Protein AF-A0A917QMD9-F1 (afdb_monomer_lite)

Foldseek 3Di:
DAWPDFDVPDTDDDDDDQPDLNHQKHFPDWAQQVPADPQWQWDFDQDPNDTIITTIHGSHHAQWFWQDPDSTRIHTDPLPDPSGAKHQNDKDFQAQDPVVADPPFPDWGFDVVRTMITGIDRD

Structure (mmCIF, N/CA/C/O backbone):
data_AF-A0A917QMD9-F1
#
_entry.id   AF-A0A917QMD9-F1
#
loop_
_atom_site.group_PDB
_atom_site.id
_atom_site.type_symbol
_atom_site.label_atom_id
_atom_site.label_alt_id
_atom_site.label_comp_id
_atom_site.label_asym_id
_atom_site.label_entity_id
_atom_site.label_seq_id
_atom_site.pdbx_PDB_ins_code
_atom_site.Cartn_x
_atom_site.Cartn_y
_atom_site.Cartn_z
_atom_site.occupancy
_atom_site.B_iso_or_equiv
_atom_site.auth_seq_id
_atom_site.auth_comp_id
_atom_site.auth_asym_id
_atom_site.auth_atom_id
_atom_site.pdbx_PDB_model_num
ATOM 1 N N . MET A 1 1 ? 8.368 -6.125 -0.378 1.00 68.06 1 MET A N 1
ATOM 2 C CA . MET A 1 1 ? 9.191 -5.146 0.354 1.00 68.06 1 MET A CA 1
ATOM 3 C C . MET A 1 1 ? 8.422 -4.641 1.568 1.00 68.06 1 MET A C 1
ATOM 5 O O . MET A 1 1 ? 7.225 -4.390 1.447 1.00 68.06 1 MET A O 1
ATOM 9 N N . VAL A 1 2 ? 9.077 -4.538 2.727 1.00 71.12 2 VAL A N 1
ATOM 10 C CA . VAL A 1 2 ? 8.503 -3.940 3.947 1.00 71.12 2 VAL A CA 1
ATOM 11 C C . VAL A 1 2 ? 9.156 -2.584 4.169 1.00 71.12 2 VAL A C 1
ATOM 13 O O . VAL A 1 2 ? 10.381 -2.505 4.235 1.00 71.12 2 VAL A O 1
ATOM 16 N N . ILE A 1 3 ? 8.352 -1.528 4.267 1.00 74.62 3 ILE A N 1
ATOM 17 C CA . ILE A 1 3 ? 8.838 -0.176 4.566 1.00 74.62 3 ILE A CA 1
ATOM 18 C C . ILE A 1 3 ? 8.959 -0.029 6.083 1.00 74.62 3 ILE A C 1
ATOM 20 O O . ILE A 1 3 ? 7.957 -0.117 6.793 1.00 74.62 3 ILE A O 1
ATOM 24 N N . THR A 1 4 ? 10.179 0.166 6.583 1.00 74.19 4 THR A N 1
ATOM 25 C CA . THR A 1 4 ? 10.451 0.325 8.023 1.00 74.19 4 THR A CA 1
ATOM 26 C C . THR A 1 4 ? 10.607 1.791 8.418 1.00 74.19 4 THR A C 1
ATOM 28 O O . THR A 1 4 ? 10.230 2.164 9.532 1.00 74.19 4 THR A O 1
ATOM 31 N N . ASP A 1 5 ? 11.064 2.629 7.486 1.00 73.69 5 ASP A N 1
ATOM 32 C CA . ASP A 1 5 ? 11.114 4.085 7.603 1.00 73.69 5 ASP A CA 1
ATOM 33 C C . ASP A 1 5 ? 10.752 4.710 6.249 1.00 73.69 5 ASP A C 1
ATOM 35 O O . ASP A 1 5 ? 11.256 4.279 5.211 1.00 73.69 5 ASP A O 1
ATOM 39 N N . ASN A 1 6 ? 9.854 5.691 6.251 1.00 75.06 6 ASN A N 1
ATOM 40 C CA . ASN A 1 6 ? 9.442 6.436 5.064 1.00 75.06 6 ASN A CA 1
ATOM 41 C C . ASN A 1 6 ? 9.707 7.944 5.201 1.00 75.06 6 ASN A C 1
ATOM 43 O O . ASN A 1 6 ? 9.184 8.719 4.402 1.00 75.06 6 ASN A O 1
ATOM 47 N N . ALA A 1 7 ? 10.500 8.383 6.183 1.00 75.44 7 ALA A N 1
ATOM 48 C CA . ALA A 1 7 ? 10.888 9.780 6.320 1.00 75.44 7 ALA A CA 1
ATOM 49 C C . ALA A 1 7 ? 11.721 10.255 5.113 1.00 75.44 7 ALA A C 1
ATOM 51 O O . ALA A 1 7 ? 12.483 9.498 4.501 1.00 75.44 7 ALA A O 1
ATOM 52 N N . ALA A 1 8 ? 11.570 11.533 4.748 1.00 69.69 8 ALA A N 1
ATOM 53 C CA . ALA A 1 8 ? 12.314 12.128 3.637 1.00 69.69 8 ALA A CA 1
ATOM 54 C C . ALA A 1 8 ? 13.832 11.999 3.866 1.00 69.69 8 ALA A C 1
ATOM 56 O O . ALA A 1 8 ? 14.332 12.377 4.920 1.00 69.69 8 ALA A O 1
ATOM 57 N N . GLY A 1 9 ? 14.556 11.454 2.883 1.00 68.12 9 GLY A N 1
ATOM 58 C CA . GLY A 1 9 ? 16.010 11.251 2.958 1.00 68.12 9 GLY A CA 1
ATOM 59 C C . GLY A 1 9 ? 16.476 10.088 3.847 1.00 68.12 9 GLY A C 1
ATOM 60 O O . GLY A 1 9 ? 17.661 9.775 3.835 1.00 68.12 9 GLY A O 1
ATOM 61 N N . ALA A 1 10 ? 15.572 9.420 4.571 1.00 69.06 10 ALA A N 1
ATOM 62 C CA . ALA A 1 10 ? 15.894 8.326 5.493 1.00 69.06 10 ALA A CA 1
ATOM 63 C C . ALA A 1 10 ? 15.119 7.034 5.188 1.00 69.06 10 ALA A C 1
ATOM 65 O O . ALA A 1 10 ? 15.066 6.135 6.026 1.00 69.06 10 ALA A O 1
ATOM 66 N N . MET A 1 11 ? 14.517 6.924 3.997 1.00 68.19 11 MET A N 1
ATOM 67 C CA . MET A 1 11 ? 13.678 5.774 3.682 1.00 68.19 11 MET A CA 1
ATOM 68 C C . MET A 1 11 ? 14.471 4.465 3.757 1.00 68.19 11 MET A C 1
ATOM 70 O O . MET A 1 11 ? 15.502 4.302 3.102 1.00 68.19 11 MET A O 1
ATOM 74 N N . LYS A 1 12 ? 13.955 3.509 4.532 1.00 70.88 12 LYS A N 1
ATOM 75 C CA . LYS A 1 12 ? 14.522 2.169 4.688 1.00 70.88 12 LYS A CA 1
ATOM 76 C C . LYS A 1 12 ? 13.472 1.124 4.374 1.00 70.88 12 LYS A C 1
ATOM 78 O O . LYS A 1 12 ? 12.319 1.211 4.804 1.00 70.88 12 LYS A O 1
ATOM 83 N N . ALA A 1 13 ? 13.905 0.107 3.644 1.00 70.19 13 ALA A N 1
ATOM 84 C CA . ALA A 1 13 ? 13.054 -0.998 3.278 1.00 70.19 13 ALA A CA 1
ATOM 85 C C . ALA A 1 13 ? 13.829 -2.309 3.229 1.00 70.19 13 ALA A C 1
ATOM 87 O O . ALA A 1 13 ? 15.003 -2.336 2.863 1.00 70.19 13 ALA A O 1
ATOM 88 N N . THR A 1 14 ? 13.156 -3.399 3.577 1.00 71.62 14 THR A N 1
ATOM 89 C CA . THR A 1 14 ? 13.702 -4.749 3.445 1.00 71.62 14 THR A CA 1
ATOM 90 C C . THR A 1 14 ? 13.025 -5.469 2.288 1.00 71.62 14 THR A C 1
ATOM 92 O O . THR A 1 14 ? 11.792 -5.500 2.159 1.00 71.62 14 THR A O 1
ATOM 95 N N . THR A 1 15 ? 13.842 -6.032 1.400 1.00 69.75 15 THR A N 1
ATOM 96 C CA . THR A 1 15 ? 13.369 -6.963 0.378 1.00 69.75 15 THR A CA 1
ATOM 97 C C . THR A 1 15 ? 13.016 -8.292 1.042 1.00 69.75 15 THR A C 1
ATOM 99 O O . THR A 1 15 ? 13.527 -8.652 2.100 1.00 69.75 15 THR A O 1
ATOM 102 N N . GLY A 1 16 ? 12.061 -8.997 0.456 1.00 69.94 16 GLY A N 1
AT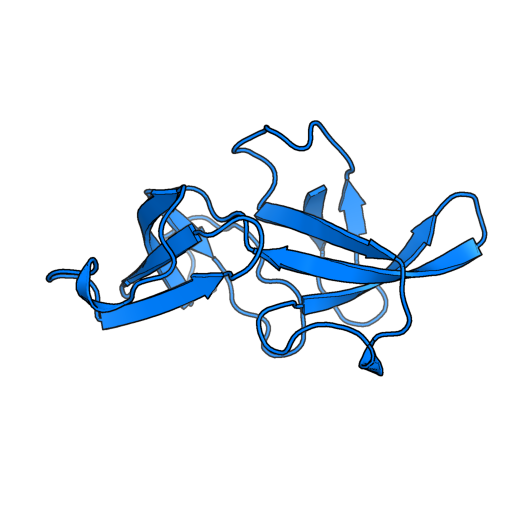OM 103 C CA . GLY A 1 16 ? 11.565 -10.271 0.953 1.00 69.94 16 GLY A CA 1
ATOM 104 C C . GLY A 1 16 ? 10.788 -10.957 -0.156 1.00 69.94 16 GLY A C 1
ATOM 105 O O . GLY A 1 16 ? 10.752 -10.448 -1.278 1.00 69.94 16 GLY A O 1
ATOM 106 N N . ASP A 1 17 ? 10.149 -12.077 0.161 1.00 68.12 17 ASP A N 1
ATOM 107 C CA . ASP A 1 17 ? 9.359 -12.813 -0.821 1.00 68.12 17 ASP A CA 1
ATOM 108 C C . ASP A 1 17 ? 8.229 -11.943 -1.414 1.00 68.12 17 ASP A C 1
ATOM 110 O O . ASP A 1 17 ? 7.448 -11.315 -0.689 1.00 68.12 17 ASP A O 1
ATOM 114 N N . CYS A 1 18 ? 8.153 -11.910 -2.746 1.00 61.50 18 CYS A N 1
ATOM 115 C CA . CYS A 1 18 ? 7.160 -11.167 -3.518 1.00 61.50 18 CYS A CA 1
ATOM 116 C C . CYS A 1 18 ? 5.725 -11.643 -3.241 1.00 61.50 18 CYS A C 1
ATOM 118 O O . CYS A 1 18 ? 4.797 -10.827 -3.281 1.00 61.50 18 CYS A O 1
ATOM 120 N N . SER A 1 19 ? 5.534 -12.929 -2.917 1.00 66.44 19 SER A N 1
ATOM 121 C CA . SER A 1 19 ? 4.231 -13.478 -2.510 1.00 66.44 19 SER A CA 1
ATOM 122 C C . SER A 1 19 ? 3.866 -13.195 -1.055 1.00 66.44 19 SER A C 1
ATOM 124 O O . SER A 1 19 ? 2.709 -13.374 -0.677 1.00 66.44 19 SER A O 1
ATOM 126 N N . SER A 1 20 ? 4.802 -12.716 -0.232 1.00 70.56 20 SER A N 1
ATOM 127 C CA . SER A 1 20 ? 4.549 -12.553 1.194 1.00 70.56 20 SER A CA 1
ATOM 128 C C . SER A 1 20 ? 3.491 -11.487 1.474 1.00 70.56 20 SER A C 1
ATOM 130 O O . SER A 1 20 ? 3.619 -10.331 1.066 1.00 70.56 20 SER A O 1
ATOM 132 N N . ALA A 1 21 ? 2.490 -11.845 2.278 1.00 64.81 21 ALA A N 1
ATOM 133 C CA . ALA A 1 21 ? 1.536 -10.891 2.842 1.00 64.81 21 ALA A CA 1
ATOM 134 C C . ALA A 1 21 ? 2.191 -9.902 3.828 1.00 64.81 21 ALA A C 1
ATOM 136 O O . ALA A 1 21 ? 1.604 -8.873 4.144 1.00 64.81 21 ALA A O 1
ATOM 137 N N . LYS A 1 22 ? 3.421 -10.176 4.295 1.00 67.50 22 LYS A N 1
ATOM 138 C CA . LYS A 1 22 ? 4.175 -9.249 5.155 1.00 67.50 22 LYS A CA 1
ATOM 139 C C . LYS A 1 22 ? 4.711 -8.041 4.385 1.00 67.50 22 LYS A C 1
ATOM 141 O O . LYS A 1 22 ? 5.008 -7.018 4.992 1.00 67.50 22 LYS A O 1
ATOM 146 N N . ALA A 1 23 ? 4.863 -8.152 3.065 1.00 76.19 23 ALA A N 1
ATOM 147 C CA . ALA A 1 23 ? 5.327 -7.066 2.216 1.00 76.19 23 ALA A CA 1
ATOM 148 C C . ALA A 1 23 ? 4.207 -6.046 1.988 1.00 76.19 23 ALA A C 1
ATOM 150 O O . ALA A 1 23 ? 3.273 -6.334 1.252 1.00 76.19 23 ALA A O 1
ATOM 151 N N . THR A 1 24 ? 4.328 -4.841 2.540 1.00 83.69 24 THR A N 1
ATOM 152 C CA . THR A 1 24 ? 3.335 -3.770 2.348 1.00 83.69 24 THR A CA 1
ATOM 153 C C . THR A 1 24 ? 3.319 -3.219 0.922 1.00 83.69 24 THR A C 1
ATOM 155 O O . THR A 1 24 ? 2.292 -2.713 0.476 1.00 83.69 24 THR A O 1
ATOM 158 N N . TYR A 1 25 ? 4.432 -3.363 0.193 1.00 83.50 25 TYR A N 1
ATOM 159 C CA . TYR A 1 25 ? 4.571 -2.984 -1.213 1.00 83.50 25 TYR A CA 1
ATOM 160 C C . TYR A 1 25 ? 5.305 -4.052 -2.026 1.00 83.50 25 TYR A C 1
ATOM 162 O O . TYR A 1 25 ? 6.175 -4.778 -1.521 1.00 83.50 25 TYR A O 1
ATOM 170 N N . ARG A 1 26 ? 4.994 -4.098 -3.320 1.00 81.50 26 ARG A N 1
ATOM 171 C CA . ARG A 1 26 ? 5.689 -4.879 -4.350 1.00 81.50 26 ARG A CA 1
ATOM 172 C C . ARG A 1 26 ? 6.397 -3.937 -5.314 1.00 81.50 26 ARG A C 1
ATOM 174 O O . ARG A 1 26 ? 5.927 -2.832 -5.544 1.00 81.50 26 ARG A O 1
ATOM 181 N N . ILE A 1 27 ? 7.519 -4.374 -5.879 1.00 80.06 27 ILE A N 1
ATOM 182 C CA . ILE A 1 27 ? 8.179 -3.641 -6.963 1.00 80.06 27 ILE A CA 1
ATOM 183 C C . ILE A 1 27 ? 7.465 -4.044 -8.253 1.00 80.06 27 ILE A C 1
ATOM 185 O O . ILE A 1 27 ? 7.584 -5.194 -8.669 1.00 80.06 27 ILE A O 1
ATOM 189 N N . ALA A 1 28 ? 6.713 -3.128 -8.859 1.00 80.00 28 ALA A N 1
ATOM 190 C CA . ALA A 1 28 ? 6.103 -3.364 -10.166 1.00 80.00 28 ALA A CA 1
ATOM 191 C C . ALA A 1 28 ? 7.090 -3.118 -11.303 1.00 80.00 28 ALA A C 1
ATOM 193 O O . ALA A 1 28 ? 7.120 -3.871 -12.275 1.00 80.00 28 ALA A O 1
ATOM 194 N N . LYS A 1 29 ? 7.914 -2.074 -11.181 1.00 79.75 29 LYS A N 1
ATOM 195 C CA . LYS A 1 29 ? 8.902 -1.709 -12.198 1.00 79.75 29 LYS A CA 1
ATOM 196 C C . LYS A 1 29 ? 10.106 -1.031 -11.556 1.00 79.75 29 LYS A C 1
ATOM 198 O O . LYS A 1 29 ? 9.985 -0.346 -10.545 1.00 79.75 29 LYS A O 1
ATOM 203 N N . VAL A 1 30 ? 11.261 -1.206 -12.181 1.00 80.62 30 VAL A N 1
ATOM 204 C CA . VAL A 1 30 ? 12.475 -0.434 -11.918 1.00 80.62 30 VAL A CA 1
ATOM 205 C C . VAL A 1 30 ? 12.563 0.643 -13.003 1.00 80.62 30 VAL A C 1
ATOM 207 O O . VAL A 1 30 ? 12.760 0.308 -14.169 1.00 80.62 30 VAL A O 1
ATOM 210 N N . ALA A 1 31 ? 12.303 1.903 -12.657 1.00 78.75 31 ALA A N 1
ATOM 211 C CA . ALA A 1 31 ? 12.166 3.012 -13.606 1.00 78.75 31 ALA A CA 1
ATOM 212 C C . ALA A 1 31 ? 12.266 4.373 -12.906 1.00 78.75 31 ALA A C 1
ATOM 214 O O . ALA A 1 31 ? 12.131 4.452 -11.686 1.00 78.75 31 ALA A O 1
ATOM 215 N N . ALA A 1 32 ? 12.460 5.458 -13.660 1.00 76.25 32 ALA A N 1
ATOM 216 C CA . ALA A 1 32 ? 12.371 6.796 -13.082 1.00 76.25 32 ALA A CA 1
ATOM 217 C C . ALA A 1 32 ? 10.953 7.059 -12.538 1.00 76.25 32 ALA A C 1
ATOM 219 O O . ALA A 1 32 ? 9.973 6.556 -13.079 1.00 76.25 32 ALA A O 1
ATOM 220 N N . ALA A 1 33 ? 10.834 7.888 -11.494 1.00 71.62 33 ALA A N 1
ATOM 221 C CA . ALA A 1 33 ? 9.560 8.165 -10.814 1.00 71.62 33 ALA A CA 1
ATOM 222 C C . ALA A 1 33 ? 8.429 8.619 -11.759 1.00 71.62 33 ALA A C 1
ATOM 224 O O . ALA A 1 33 ? 7.270 8.282 -11.542 1.00 71.62 33 ALA A O 1
ATOM 225 N N . GLN A 1 34 ? 8.775 9.355 -12.819 1.00 77.50 34 GLN A N 1
ATOM 226 C CA . GLN A 1 34 ? 7.831 9.824 -13.840 1.00 77.50 34 GLN A CA 1
ATOM 227 C C . GLN A 1 34 ? 7.185 8.693 -14.657 1.00 77.50 34 GLN A C 1
ATOM 229 O O . GLN A 1 34 ? 6.112 8.884 -15.217 1.00 77.50 34 GLN A O 1
ATOM 234 N N . GLU A 1 35 ? 7.813 7.516 -14.702 1.00 80.81 35 GLU A N 1
ATOM 235 C CA . GLU A 1 35 ? 7.340 6.363 -15.475 1.00 80.81 35 GLU A CA 1
ATOM 236 C C . GLU A 1 35 ? 6.426 5.438 -14.661 1.00 80.81 35 GLU A C 1
ATOM 238 O O . GLU A 1 35 ? 6.002 4.395 -15.169 1.00 80.81 35 GLU A O 1
ATOM 243 N N . CYS A 1 36 ? 6.187 5.753 -13.386 1.00 80.44 36 CYS A N 1
ATOM 244 C CA . CYS A 1 36 ? 5.341 4.949 -12.518 1.00 80.44 36 CYS A CA 1
ATOM 245 C C . CYS A 1 36 ? 3.863 5.182 -12.824 1.00 80.44 36 CYS A C 1
ATOM 247 O O . CYS A 1 36 ? 3.448 6.292 -13.162 1.00 80.44 36 CYS A O 1
ATOM 249 N N . ALA A 1 37 ? 3.049 4.131 -12.690 1.00 78.62 37 ALA A N 1
ATOM 250 C CA . ALA A 1 37 ? 1.612 4.289 -12.836 1.00 78.62 37 ALA A CA 1
ATOM 251 C C . ALA A 1 37 ? 1.073 5.212 -11.726 1.00 78.62 37 ALA A C 1
ATOM 253 O O . ALA A 1 37 ? 1.607 5.197 -10.617 1.00 78.62 37 ALA A O 1
ATOM 254 N N . PRO A 1 38 ? -0.026 5.955 -11.953 1.00 75.44 38 PRO A N 1
ATOM 255 C CA . PRO A 1 38 ? -0.612 6.822 -10.925 1.00 75.44 38 PRO A CA 1
ATOM 256 C C . PRO A 1 38 ? -0.994 6.092 -9.626 1.00 75.44 38 PRO A C 1
ATOM 258 O O . PRO A 1 38 ? -1.073 6.700 -8.563 1.00 75.44 38 PRO A O 1
ATOM 261 N N . SER A 1 39 ? -1.245 4.780 -9.700 1.00 72.19 39 SER A N 1
ATOM 262 C CA . SER A 1 39 ? -1.554 3.931 -8.546 1.00 72.19 39 SER A CA 1
ATOM 263 C C . SER A 1 39 ? -0.328 3.524 -7.721 1.00 72.19 39 SER A C 1
ATOM 265 O O . SER A 1 39 ? -0.502 3.031 -6.597 1.00 72.19 39 SER A O 1
ATOM 267 N N . ASP A 1 40 ? 0.874 3.703 -8.269 1.00 78.56 40 ASP A N 1
ATOM 268 C CA . ASP A 1 40 ? 2.138 3.277 -7.682 1.00 78.56 40 ASP A CA 1
ATOM 269 C C . ASP A 1 40 ? 2.786 4.413 -6.889 1.00 78.56 40 ASP A C 1
ATOM 271 O O . ASP A 1 40 ? 2.776 5.578 -7.283 1.00 78.56 40 ASP A O 1
ATOM 275 N N . ALA A 1 41 ? 3.405 4.062 -5.767 1.00 77.75 41 ALA A N 1
ATOM 276 C CA . ALA A 1 41 ? 4.280 4.971 -5.051 1.00 77.75 41 ALA A CA 1
ATOM 277 C C . ALA A 1 41 ? 5.662 4.966 -5.716 1.00 77.75 41 ALA A C 1
ATOM 279 O O . ALA A 1 41 ? 6.282 3.912 -5.872 1.00 77.75 41 ALA A O 1
ATOM 280 N N . ALA A 1 42 ? 6.168 6.141 -6.082 1.00 77.94 42 ALA A N 1
ATOM 281 C CA . ALA A 1 42 ? 7.538 6.271 -6.556 1.00 77.94 42 ALA A CA 1
ATOM 282 C C . ALA A 1 42 ? 8.512 6.223 -5.371 1.00 77.94 42 ALA A C 1
ATOM 284 O O . ALA A 1 42 ? 8.343 6.918 -4.367 1.00 77.94 42 ALA A O 1
ATOM 285 N N . PHE A 1 43 ? 9.551 5.407 -5.497 1.00 75.81 43 PHE A N 1
ATOM 286 C CA . PHE A 1 43 ? 10.580 5.230 -4.484 1.00 75.81 43 PHE A CA 1
ATOM 287 C C . PHE A 1 43 ? 11.951 5.292 -5.137 1.00 75.81 43 PHE A C 1
ATOM 289 O O . PHE A 1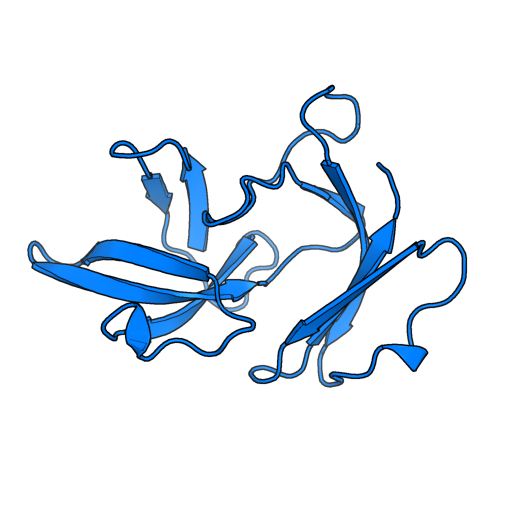 43 ? 12.200 4.611 -6.124 1.00 75.81 43 PHE A O 1
ATOM 296 N N . THR A 1 44 ? 12.863 6.071 -4.572 1.00 73.06 44 THR A N 1
ATOM 297 C CA . THR A 1 44 ? 14.267 6.056 -4.990 1.00 73.06 44 THR A CA 1
ATOM 298 C C . THR A 1 44 ? 15.052 5.304 -3.933 1.00 73.06 44 THR A C 1
ATOM 300 O O . THR A 1 44 ? 15.038 5.690 -2.765 1.00 73.06 44 THR A O 1
ATOM 303 N N . GLY A 1 45 ? 15.720 4.226 -4.332 1.00 67.38 45 GLY A N 1
ATOM 304 C CA . GLY A 1 45 ? 16.541 3.425 -3.434 1.00 67.38 45 GLY A CA 1
ATOM 305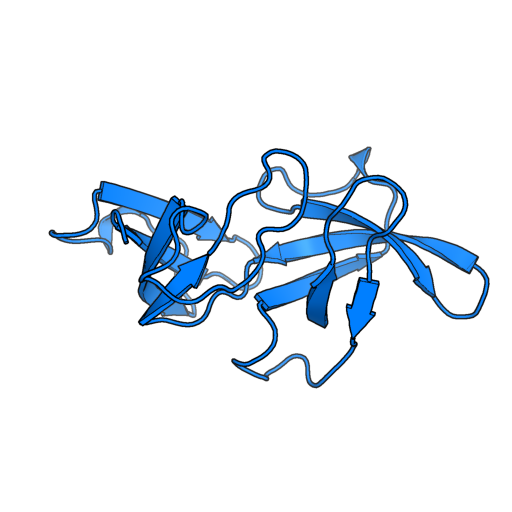 C C . GLY A 1 45 ? 17.861 3.033 -4.066 1.00 67.38 45 GLY A C 1
ATOM 306 O O . GLY A 1 45 ? 18.043 3.130 -5.276 1.00 67.38 45 GLY A O 1
ATOM 307 N N . THR A 1 46 ? 18.780 2.551 -3.239 1.00 62.25 46 THR A N 1
ATOM 308 C CA . THR A 1 46 ? 20.027 1.961 -3.719 1.00 62.25 46 THR A CA 1
ATOM 309 C C . THR A 1 46 ? 19.834 0.457 -3.854 1.00 62.25 46 THR A C 1
ATOM 311 O O . THR A 1 46 ? 19.616 -0.232 -2.858 1.00 62.25 46 THR A O 1
ATOM 314 N N . VAL A 1 47 ? 19.904 -0.059 -5.080 1.00 57.75 47 VAL A N 1
ATOM 315 C CA . VAL A 1 47 ? 19.897 -1.500 -5.368 1.00 57.75 47 VAL A CA 1
ATOM 316 C C . VAL A 1 47 ? 21.236 -1.836 -6.012 1.00 57.75 47 VAL A C 1
ATOM 318 O O . VAL A 1 47 ? 21.582 -1.242 -7.030 1.00 57.75 47 VAL A O 1
ATOM 321 N N . ALA A 1 48 ? 22.001 -2.750 -5.404 1.00 55.75 48 ALA A N 1
ATOM 322 C CA . ALA A 1 48 ? 23.356 -3.110 -5.848 1.00 55.75 48 ALA A CA 1
ATOM 323 C C . ALA A 1 48 ? 24.256 -1.874 -6.095 1.00 55.75 48 ALA A C 1
ATOM 325 O O . ALA A 1 48 ? 24.815 -1.702 -7.177 1.00 55.75 48 ALA A O 1
ATOM 326 N N . ASP A 1 49 ? 24.316 -0.976 -5.104 1.00 63.12 49 ASP A N 1
ATOM 327 C CA . ASP A 1 49 ? 25.124 0.257 -5.101 1.00 63.12 49 ASP A CA 1
ATOM 328 C C . ASP A 1 49 ? 24.783 1.293 -6.190 1.00 63.12 49 ASP A C 1
ATOM 330 O O . ASP A 1 49 ? 25.493 2.285 -6.362 1.00 63.12 49 ASP A O 1
ATOM 334 N N . LYS A 1 50 ? 23.652 1.128 -6.891 1.00 61.19 50 LYS A N 1
ATOM 335 C CA . LYS A 1 50 ? 23.123 2.113 -7.844 1.00 61.19 50 LYS A CA 1
ATOM 336 C C . LYS A 1 50 ? 21.821 2.719 -7.345 1.00 61.19 50 LYS A C 1
ATOM 338 O O . LYS A 1 50 ? 20.868 2.004 -7.021 1.00 61.19 50 LYS A O 1
ATOM 343 N N . SER A 1 51 ? 21.769 4.052 -7.334 1.00 71.19 51 SER A N 1
ATOM 344 C CA . SER A 1 51 ? 20.517 4.780 -7.131 1.00 71.19 51 SER A CA 1
ATOM 345 C C . SER A 1 51 ? 19.578 4.461 -8.286 1.00 71.19 51 SER A C 1
ATOM 347 O O . SER A 1 51 ? 19.886 4.732 -9.447 1.00 71.19 51 SER A O 1
ATOM 349 N N . THR A 1 52 ? 18.459 3.832 -7.960 1.00 75.06 52 THR A N 1
ATOM 350 C CA . THR A 1 52 ? 17.493 3.342 -8.928 1.00 75.06 52 THR A CA 1
ATOM 351 C C . THR A 1 52 ? 16.096 3.748 -8.482 1.00 75.06 52 THR A C 1
ATOM 353 O O . THR A 1 52 ? 15.743 3.633 -7.306 1.00 75.06 52 THR A O 1
ATOM 356 N N . GLY A 1 53 ? 15.295 4.242 -9.424 1.00 79.38 53 GLY A N 1
ATOM 357 C CA . GLY A 1 53 ? 13.880 4.468 -9.177 1.00 79.38 53 GLY A CA 1
ATOM 358 C C . GLY A 1 53 ? 13.109 3.146 -9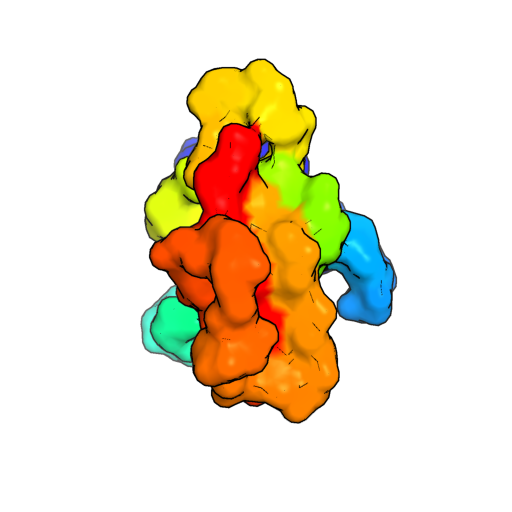.216 1.00 79.38 53 GLY A C 1
ATOM 359 O O . GLY A 1 53 ? 13.388 2.262 -10.029 1.00 79.38 53 GLY A O 1
ATOM 360 N N . LEU A 1 54 ? 12.157 2.999 -8.306 1.00 80.88 54 LEU A N 1
ATOM 361 C CA . LEU A 1 54 ? 11.289 1.847 -8.138 1.00 80.88 54 LEU A CA 1
ATOM 362 C C . LEU A 1 54 ? 9.842 2.338 -8.114 1.00 80.88 54 LEU A C 1
ATOM 364 O O . LEU A 1 54 ? 9.477 3.199 -7.314 1.00 80.88 54 LEU A O 1
ATOM 368 N N . CYS A 1 55 ? 9.015 1.754 -8.969 1.00 84.06 55 CYS A N 1
ATOM 369 C CA . CYS A 1 55 ? 7.570 1.911 -8.930 1.00 84.06 55 CYS A CA 1
ATOM 370 C C . CYS A 1 55 ? 7.009 0.840 -8.004 1.00 84.06 55 CYS A C 1
ATOM 372 O O . CYS A 1 55 ? 7.112 -0.361 -8.282 1.00 84.06 55 CYS A O 1
ATOM 374 N N . LEU A 1 56 ? 6.486 1.281 -6.863 1.00 83.19 56 LEU A N 1
ATOM 375 C CA . LEU A 1 56 ? 5.994 0.416 -5.809 1.00 83.19 56 LEU A CA 1
ATOM 376 C C . LEU A 1 56 ? 4.479 0.322 -5.854 1.00 83.19 56 LEU A C 1
ATOM 378 O O . LEU A 1 56 ? 3.760 1.279 -5.574 1.00 83.19 56 LEU A O 1
ATOM 382 N N . THR A 1 57 ? 3.995 -0.878 -6.100 1.00 85.75 57 THR A N 1
ATOM 383 C CA . THR A 1 57 ? 2.577 -1.170 -6.076 1.00 85.75 57 THR A CA 1
ATOM 384 C C . THR A 1 57 ? 2.142 -1.578 -4.666 1.00 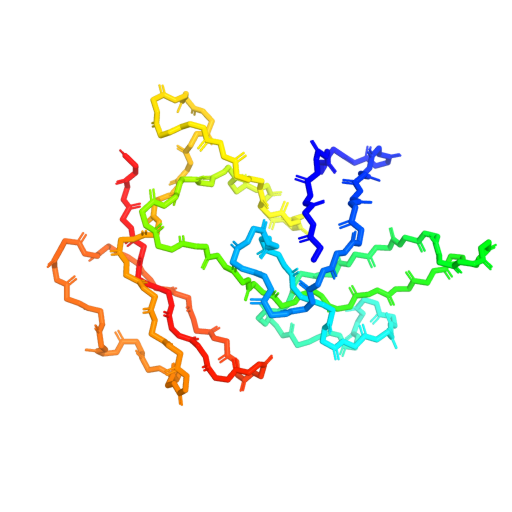85.75 57 THR A C 1
ATOM 386 O O . THR A 1 57 ? 2.817 -2.405 -4.037 1.00 85.75 57 THR A O 1
ATOM 389 N N . PRO A 1 58 ? 1.026 -1.036 -4.144 1.00 86.62 58 PRO A N 1
ATOM 390 C CA . PRO A 1 58 ? 0.494 -1.432 -2.845 1.00 86.62 58 PRO A CA 1
ATOM 391 C C . PRO A 1 58 ? 0.218 -2.937 -2.756 1.00 86.62 58 PRO A C 1
ATOM 393 O O . PRO A 1 58 ? -0.357 -3.536 -3.660 1.00 86.62 58 PRO A O 1
ATOM 396 N N . ASN A 1 59 ? 0.597 -3.545 -1.636 1.00 87.31 59 ASN A N 1
ATOM 397 C CA . ASN A 1 59 ? 0.315 -4.943 -1.307 1.00 87.31 59 ASN A CA 1
ATOM 398 C C . ASN A 1 59 ? -0.174 -5.049 0.141 1.00 87.31 59 ASN A C 1
ATOM 400 O O . ASN A 1 59 ? 0.305 -5.867 0.923 1.00 87.31 59 ASN A O 1
ATOM 404 N N . PHE A 1 60 ? -1.104 -4.176 0.520 1.00 88.94 60 PHE A N 1
ATOM 405 C CA . PHE A 1 60 ? -1.571 -4.098 1.895 1.00 88.94 60 PHE A CA 1
ATOM 406 C C . PHE A 1 60 ? -2.212 -5.414 2.353 1.00 88.94 60 PHE A C 1
ATOM 408 O O . PHE A 1 60 ? -2.891 -6.101 1.588 1.00 88.94 60 PHE A O 1
ATOM 415 N N . ALA A 1 61 ? -1.971 -5.787 3.604 1.00 87.75 61 ALA A N 1
ATOM 416 C CA . ALA A 1 61 ? -2.638 -6.921 4.223 1.00 87.75 61 ALA A CA 1
ATOM 417 C C . ALA A 1 61 ? -4.021 -6.495 4.729 1.00 87.75 61 ALA A C 1
ATOM 419 O O . ALA A 1 61 ? -4.194 -5.359 5.174 1.00 87.75 61 ALA A O 1
ATOM 420 N N . ALA A 1 62 ? -4.994 -7.404 4.657 1.00 89.88 62 ALA A N 1
ATOM 421 C CA . ALA A 1 62 ? -6.278 -7.207 5.320 1.00 89.88 62 ALA A CA 1
ATOM 422 C C . ALA A 1 62 ? -6.084 -7.124 6.843 1.00 89.88 62 ALA A C 1
ATOM 424 O O . ALA A 1 62 ? -5.077 -7.589 7.382 1.00 89.88 62 ALA A O 1
ATOM 425 N N . ASP A 1 63 ? -7.026 -6.472 7.514 1.00 89.94 63 ASP A N 1
ATOM 426 C CA . ASP A 1 63 ? -7.033 -6.196 8.951 1.00 89.94 63 ASP A CA 1
ATOM 427 C C . ASP A 1 63 ? -5.805 -5.448 9.484 1.00 89.94 63 ASP A C 1
ATOM 429 O O . ASP A 1 63 ? -5.547 -5.432 10.684 1.00 89.94 63 ASP A O 1
ATOM 433 N N . THR A 1 64 ? -5.067 -4.769 8.604 1.00 90.38 64 THR A N 1
ATOM 434 C CA . THR A 1 64 ? -3.866 -4.009 8.964 1.00 90.38 64 THR A CA 1
ATOM 435 C C . THR A 1 64 ? -4.109 -2.510 8.821 1.00 90.38 64 THR A C 1
ATOM 437 O O . THR A 1 64 ? -4.759 -2.062 7.870 1.00 90.38 64 THR A O 1
ATOM 440 N N . CYS A 1 65 ? -3.570 -1.733 9.762 1.00 91.50 65 CYS A N 1
ATOM 441 C CA . CYS A 1 65 ? -3.621 -0.276 9.745 1.00 91.50 65 CYS A CA 1
ATOM 442 C C . CYS A 1 65 ? -2.337 0.334 9.201 1.00 91.50 65 CYS A C 1
ATOM 444 O O . CYS A 1 65 ? -1.237 -0.201 9.364 1.00 91.50 65 CYS A O 1
ATOM 446 N N . PHE A 1 66 ? -2.493 1.472 8.535 1.00 90.06 66 PHE A N 1
ATOM 447 C CA . PHE A 1 66 ? -1.411 2.149 7.850 1.00 90.06 66 PHE A CA 1
ATOM 448 C C . PHE A 1 66 ? -1.414 3.644 8.153 1.00 90.06 66 PHE A C 1
ATOM 450 O O . PHE A 1 66 ? -2.461 4.298 8.210 1.00 90.06 66 PHE A O 1
ATOM 457 N N . ALA A 1 67 ? -0.210 4.181 8.309 1.00 89.19 67 ALA A N 1
ATOM 458 C CA . ALA A 1 67 ? 0.063 5.605 8.342 1.00 89.19 67 ALA A CA 1
ATOM 459 C C . ALA A 1 67 ? 0.374 6.074 6.916 1.00 89.19 67 ALA A C 1
ATOM 461 O O . ALA A 1 67 ? 1.424 5.729 6.357 1.00 89.19 67 ALA A O 1
ATOM 462 N N . ASP A 1 68 ? -0.558 6.813 6.318 1.00 83.00 68 ASP A N 1
ATOM 463 C CA . ASP A 1 68 ? -0.367 7.492 5.047 1.00 83.00 68 ASP A CA 1
ATOM 464 C C . ASP A 1 68 ? 0.637 8.633 5.233 1.00 83.00 68 ASP A C 1
ATOM 466 O O . ASP A 1 68 ? 0.577 9.403 6.193 1.00 83.00 68 ASP A O 1
ATOM 470 N N . ALA A 1 69 ? 1.581 8.724 4.306 1.00 72.75 69 ALA A N 1
ATOM 471 C CA . ALA A 1 69 ? 2.607 9.756 4.277 1.00 72.75 69 ALA A CA 1
ATOM 472 C C . ALA A 1 69 ? 2.518 10.612 3.002 1.00 72.75 69 ALA A C 1
ATOM 474 O O . ALA A 1 69 ? 3.498 11.268 2.632 1.00 72.75 69 ALA A O 1
ATOM 475 N N . GLY A 1 70 ? 1.362 10.603 2.328 1.00 74.56 70 GLY A N 1
ATOM 476 C CA . GLY A 1 70 ? 1.077 11.397 1.140 1.00 74.56 70 GLY A CA 1
ATOM 477 C C . GLY A 1 70 ? 1.841 10.880 -0.075 1.00 74.56 70 GLY A C 1
ATOM 478 O O . GLY A 1 70 ? 1.528 9.834 -0.630 1.00 74.56 70 GLY A O 1
ATOM 479 N N . THR A 1 71 ? 2.876 11.607 -0.497 1.00 65.44 71 THR A N 1
ATOM 480 C CA . THR A 1 71 ? 3.689 11.249 -1.676 1.00 65.44 71 THR A CA 1
ATOM 481 C C . THR A 1 71 ? 4.672 10.103 -1.425 1.00 65.44 71 THR A C 1
ATOM 483 O O . THR A 1 71 ? 5.437 9.738 -2.317 1.00 65.44 71 THR A O 1
ATOM 486 N N . ARG A 1 72 ? 4.686 9.538 -0.214 1.00 75.19 72 ARG A N 1
ATOM 487 C CA . ARG A 1 72 ? 5.612 8.481 0.203 1.00 75.19 72 ARG A CA 1
ATOM 488 C C . ARG A 1 72 ? 4.858 7.190 0.515 1.00 75.19 72 ARG A C 1
ATOM 490 O O . ARG A 1 72 ? 3.697 7.249 0.912 1.00 75.19 72 ARG A O 1
ATOM 497 N N . PRO A 1 73 ? 5.515 6.020 0.402 1.00 79.81 73 PRO A N 1
ATOM 498 C CA . PRO A 1 73 ? 4.889 4.747 0.738 1.00 79.81 73 PRO A CA 1
ATOM 499 C C . PRO A 1 73 ? 4.347 4.739 2.174 1.00 79.81 73 PRO A C 1
ATOM 501 O O . PRO A 1 73 ? 5.081 5.034 3.117 1.00 79.81 73 PRO A O 1
ATOM 504 N N . ALA A 1 74 ? 3.078 4.371 2.343 1.00 85.00 74 ALA A N 1
ATOM 505 C CA . ALA A 1 74 ? 2.452 4.187 3.651 1.00 85.00 74 ALA A CA 1
ATOM 506 C C . ALA A 1 74 ? 3.163 3.109 4.494 1.00 85.00 74 ALA A C 1
ATOM 508 O O . ALA A 1 74 ? 3.659 2.106 3.971 1.00 85.00 74 ALA A O 1
ATOM 509 N N . LYS A 1 75 ? 3.184 3.281 5.815 1.00 84.62 75 LYS A N 1
ATOM 510 C CA . LYS A 1 75 ? 3.824 2.338 6.747 1.00 84.62 75 LYS A CA 1
ATOM 511 C C . LYS A 1 75 ? 2.771 1.587 7.555 1.00 84.62 75 LYS A C 1
ATOM 513 O O . LYS A 1 75 ? 1.815 2.201 8.011 1.00 84.62 75 LYS A O 1
ATOM 518 N N . ALA A 1 76 ? 2.952 0.280 7.745 1.00 87.19 76 ALA A N 1
ATOM 519 C CA . ALA A 1 76 ? 2.096 -0.495 8.642 1.00 87.19 76 ALA A CA 1
ATOM 520 C C . ALA A 1 76 ? 2.341 -0.078 10.102 1.00 87.19 76 ALA A C 1
ATOM 522 O O . ALA A 1 76 ? 3.493 0.008 10.537 1.00 87.19 76 ALA A O 1
ATOM 523 N N . VAL A 1 77 ? 1.263 0.180 10.837 1.00 89.31 77 VAL A N 1
ATOM 524 C CA . VAL A 1 77 ? 1.266 0.626 12.238 1.00 89.31 77 VAL A CA 1
ATOM 525 C C . VAL A 1 77 ? 0.170 -0.101 13.020 1.00 89.31 77 VAL A C 1
ATOM 527 O O . VAL A 1 77 ? -0.727 -0.704 12.429 1.00 89.31 77 VAL A O 1
ATOM 530 N N . ASP A 1 78 ? 0.235 -0.051 14.350 1.00 88.62 78 ASP A N 1
ATOM 531 C CA . ASP A 1 78 ? -0.873 -0.514 15.190 1.00 88.62 78 ASP A CA 1
ATOM 532 C C . ASP A 1 78 ? -2.096 0.395 14.978 1.00 88.62 78 ASP A C 1
ATOM 534 O O . ASP A 1 78 ? -1.960 1.617 14.911 1.00 88.62 78 ASP A O 1
ATOM 538 N N . CYS A 1 79 ? -3.288 -0.191 14.859 1.00 88.69 79 CYS A N 1
ATOM 539 C CA . CYS A 1 79 ? -4.532 0.556 14.653 1.00 88.69 79 CYS A CA 1
ATOM 540 C C . CYS A 1 79 ? -4.854 1.527 15.796 1.00 88.69 79 CYS A C 1
ATOM 542 O O . CYS A 1 79 ? -5.564 2.504 15.593 1.00 88.69 79 CYS A O 1
ATOM 544 N N . SER A 1 80 ? -4.309 1.279 16.987 1.00 89.38 80 SER A N 1
ATOM 545 C CA . SER A 1 80 ? -4.514 2.103 18.178 1.00 89.38 80 SER A CA 1
ATOM 546 C C . SER A 1 80 ? -3.636 3.358 18.192 1.00 89.38 80 SER A C 1
ATOM 548 O O . SER A 1 80 ? -3.798 4.210 19.071 1.00 89.38 80 SER A O 1
ATOM 550 N N . THR A 1 81 ? -2.667 3.486 17.273 1.00 88.81 81 THR A N 1
ATOM 551 C CA . THR A 1 81 ? -1.822 4.683 17.225 1.00 88.81 81 THR A CA 1
ATOM 552 C C . THR A 1 81 ? -2.565 5.848 16.586 1.00 88.81 81 THR A C 1
ATOM 554 O O . THR A 1 81 ? -3.352 5.696 15.657 1.00 88.81 81 THR A O 1
ATOM 557 N N . LYS A 1 82 ? -2.245 7.065 17.034 1.00 86.38 82 LYS A N 1
ATOM 558 C CA . LYS A 1 82 ? -2.767 8.298 16.420 1.00 86.38 82 LYS A CA 1
ATOM 559 C C . LYS A 1 82 ? -2.261 8.526 14.991 1.00 86.38 82 LYS A C 1
ATOM 561 O O . LYS A 1 82 ? -2.766 9.401 14.299 1.00 86.38 82 LYS A O 1
ATOM 566 N N . GLU A 1 83 ? -1.237 7.784 14.585 1.00 84.94 83 GLU A N 1
ATOM 567 C CA . GLU A 1 83 ? -0.629 7.852 13.258 1.00 84.94 83 GLU A CA 1
ATOM 568 C C . GLU A 1 83 ? -1.353 6.943 12.255 1.00 84.94 83 GLU A C 1
ATOM 570 O O . GLU A 1 83 ? -1.134 7.072 11.053 1.00 84.94 83 GLU A O 1
ATOM 575 N N . ALA A 1 84 ? -2.216 6.028 12.719 1.00 90.25 84 ALA A N 1
ATOM 576 C CA . ALA A 1 84 ? -3.053 5.221 11.848 1.00 90.25 84 ALA A CA 1
ATOM 577 C C . ALA A 1 84 ? -4.050 6.125 11.110 1.00 90.25 84 ALA A C 1
ATOM 579 O O . ALA A 1 84 ? -4.910 6.772 11.704 1.00 90.25 84 ALA A O 1
ATOM 580 N N . THR A 1 85 ? -3.929 6.161 9.787 1.00 90.44 85 THR A N 1
ATOM 581 C CA . THR A 1 85 ? -4.777 6.992 8.917 1.00 90.44 85 THR A CA 1
ATOM 582 C C . THR A 1 85 ? -5.892 6.190 8.252 1.00 90.44 85 THR A C 1
ATOM 584 O O . THR A 1 85 ? -6.984 6.715 8.043 1.00 90.44 85 THR A O 1
ATOM 587 N N . PHE A 1 86 ? -5.639 4.916 7.937 1.00 91.88 86 PHE A N 1
ATOM 588 C CA . PHE A 1 86 ? -6.615 4.011 7.339 1.00 91.88 86 PHE A CA 1
ATOM 589 C C . PHE A 1 86 ? -6.360 2.563 7.763 1.00 91.88 86 PHE A C 1
ATOM 591 O O . PHE A 1 86 ? -5.218 2.160 7.999 1.00 91.88 86 PHE A O 1
ATOM 598 N N . LYS A 1 87 ? -7.431 1.768 7.804 1.00 92.62 87 LYS A N 1
ATOM 599 C CA . LYS A 1 87 ? -7.398 0.313 7.970 1.00 92.62 87 LYS A CA 1
ATOM 600 C C . LYS A 1 87 ? -7.865 -0.361 6.693 1.00 92.62 87 LYS A C 1
ATOM 602 O O . LYS A 1 87 ? -8.901 0.006 6.144 1.00 92.62 87 LYS A O 1
ATOM 607 N N . VAL A 1 88 ? -7.143 -1.383 6.246 1.00 93.06 88 VAL A N 1
ATOM 608 C CA . VAL A 1 88 ? -7.616 -2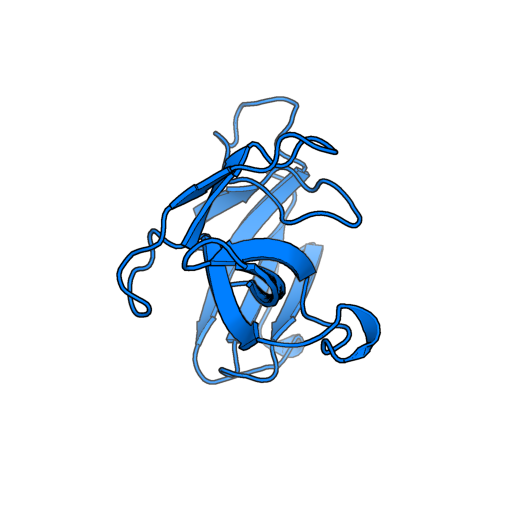.254 5.165 1.00 93.06 88 VAL A CA 1
ATOM 609 C C . VAL A 1 88 ? -8.559 -3.282 5.761 1.00 93.06 88 VAL A C 1
ATOM 611 O O . VAL A 1 88 ? -8.119 -4.223 6.411 1.00 93.06 88 VAL A O 1
ATOM 614 N N . ILE A 1 89 ? -9.858 -3.111 5.555 1.00 93.31 89 ILE A N 1
ATOM 615 C CA . ILE A 1 89 ? -10.865 -4.044 6.080 1.00 93.31 89 ILE A CA 1
ATOM 616 C C . ILE A 1 89 ? -11.087 -5.241 5.154 1.00 93.31 89 ILE A C 1
ATOM 618 O O . ILE A 1 89 ? -11.559 -6.285 5.588 1.00 93.31 89 ILE A O 1
ATOM 622 N N . LYS A 1 90 ? -10.746 -5.103 3.868 1.00 91.19 90 LYS A N 1
ATOM 623 C CA . LYS A 1 90 ? -10.882 -6.175 2.880 1.00 91.19 90 LYS A CA 1
ATOM 624 C C . LYS A 1 90 ? -9.839 -6.008 1.785 1.00 91.19 90 LYS A C 1
ATOM 626 O O . LYS A 1 90 ? -9.581 -4.898 1.320 1.00 91.19 90 LYS A O 1
ATOM 631 N N . ARG A 1 91 ? -9.258 -7.126 1.364 1.00 91.12 91 ARG A N 1
ATOM 632 C CA . ARG A 1 91 ? -8.358 -7.234 0.215 1.00 91.12 91 ARG A CA 1
ATOM 633 C C . ARG A 1 91 ? -8.938 -8.263 -0.743 1.00 91.12 91 ARG A C 1
ATOM 635 O O . ARG A 1 91 ? -9.300 -9.354 -0.312 1.00 91.12 91 ARG A O 1
ATOM 642 N N . ILE A 1 92 ? -8.991 -7.925 -2.024 1.00 91.25 92 ILE A N 1
ATOM 643 C CA . ILE A 1 92 ? -9.506 -8.796 -3.078 1.00 91.25 92 ILE A CA 1
ATOM 644 C C . ILE A 1 92 ? -8.452 -8.875 -4.171 1.00 91.25 92 ILE A C 1
ATOM 646 O O . ILE A 1 92 ? -8.214 -7.902 -4.879 1.00 91.25 92 ILE A O 1
ATOM 650 N N . ASP A 1 93 ? -7.801 -10.026 -4.291 1.00 89.00 93 ASP A N 1
ATOM 651 C CA . ASP A 1 93 ? -6.816 -10.279 -5.338 1.00 89.00 93 ASP A CA 1
ATOM 652 C C . ASP A 1 93 ? -7.495 -10.784 -6.625 1.00 89.00 93 ASP A C 1
ATOM 654 O O . ASP A 1 93 ? -8.531 -11.446 -6.592 1.00 89.00 93 ASP A O 1
ATOM 658 N N . GLY A 1 94 ? -6.914 -10.456 -7.777 1.00 88.75 94 GLY A N 1
ATOM 659 C CA . GLY A 1 94 ? -7.421 -10.794 -9.110 1.00 88.75 94 GLY A CA 1
ATOM 660 C C . GLY A 1 94 ? -8.434 -9.799 -9.687 1.00 88.75 94 GLY A C 1
ATOM 661 O O . GLY A 1 94 ? -8.686 -9.830 -10.893 1.00 88.75 94 GLY A O 1
ATOM 662 N N . GLN A 1 95 ? -8.974 -8.886 -8.873 1.00 90.25 95 GLN A N 1
ATOM 663 C CA . GLN A 1 95 ? -10.000 -7.923 -9.284 1.00 90.25 95 GLN A CA 1
ATOM 664 C C . GLN A 1 95 ? -9.611 -6.504 -8.867 1.00 90.25 95 GLN A C 1
ATOM 666 O O . GLN A 1 95 ? -9.221 -6.269 -7.726 1.00 90.25 95 GLN A O 1
ATOM 671 N N . ALA A 1 96 ? -9.711 -5.566 -9.806 1.00 89.62 96 ALA A N 1
ATOM 672 C CA . ALA A 1 96 ? -9.508 -4.135 -9.600 1.00 89.62 96 ALA A CA 1
ATOM 673 C C . ALA A 1 96 ? -10.856 -3.441 -9.835 1.00 89.62 96 ALA A C 1
ATOM 675 O O . ALA A 1 96 ? -11.104 -2.931 -10.924 1.00 89.62 96 ALA A O 1
ATOM 676 N N . ASP A 1 97 ? -11.743 -3.538 -8.847 1.00 90.50 97 ASP A N 1
ATOM 677 C CA . ASP A 1 97 ? -13.134 -3.100 -8.924 1.00 90.50 97 ASP A CA 1
ATOM 678 C C . ASP A 1 97 ? -13.572 -2.538 -7.565 1.00 90.50 97 ASP A C 1
ATOM 680 O O . ASP A 1 97 ? -13.656 -3.249 -6.563 1.00 90.50 97 ASP A O 1
ATOM 684 N N . GLU A 1 98 ? -13.823 -1.233 -7.541 1.00 85.44 98 GLU A N 1
ATOM 685 C CA . GLU A 1 98 ? -14.245 -0.484 -6.358 1.00 85.44 98 GLU A CA 1
ATOM 686 C C . GLU A 1 98 ? -15.632 -0.879 -5.841 1.00 85.44 98 GLU A C 1
ATOM 688 O O . GLU A 1 98 ? -15.897 -0.737 -4.647 1.00 85.44 98 GLU A O 1
ATOM 693 N N . LEU A 1 99 ? -16.488 -1.439 -6.702 1.00 89.19 99 LEU A N 1
ATOM 694 C CA . LEU A 1 99 ? -17.846 -1.858 -6.347 1.00 89.19 99 LEU A CA 1
ATOM 695 C C . LEU A 1 99 ? -17.865 -3.107 -5.459 1.00 89.19 99 LEU A C 1
ATOM 697 O O . LEU A 1 99 ? -18.902 -3.459 -4.908 1.00 89.19 99 LEU A O 1
ATOM 701 N N . LEU A 1 100 ? -16.719 -3.769 -5.287 1.00 90.06 100 LEU A N 1
ATOM 702 C CA . LEU A 1 100 ? -16.567 -4.916 -4.391 1.00 90.06 100 LEU A CA 1
ATOM 703 C C . LEU A 1 100 ? -16.384 -4.517 -2.914 1.00 90.06 100 LEU A C 1
ATOM 705 O O . LEU A 1 100 ? -16.271 -5.393 -2.038 1.00 90.06 100 LEU A O 1
ATOM 709 N N . CYS A 1 101 ? -16.274 -3.211 -2.649 1.00 90.81 101 CYS A N 1
ATOM 710 C CA . CYS A 1 101 ? -16.163 -2.642 -1.317 1.00 90.81 101 CYS A CA 1
ATOM 711 C C . CYS A 1 101 ? -17.537 -2.265 -0.766 1.00 90.81 101 CYS A C 1
ATOM 713 O O . CYS A 1 101 ? -18.137 -1.275 -1.172 1.00 90.81 101 CYS A O 1
ATOM 715 N N . ASP A 1 102 ? -17.986 -3.031 0.222 1.00 89.12 102 ASP A N 1
ATOM 716 C CA . ASP A 1 102 ? -19.227 -2.781 0.951 1.00 89.12 102 ASP A CA 1
ATOM 717 C C . ASP A 1 102 ? -18.971 -2.019 2.259 1.00 89.12 102 ASP A C 1
ATOM 719 O O . ASP A 1 102 ? -17.837 -1.922 2.745 1.00 89.12 102 ASP A O 1
ATOM 723 N N . ALA A 1 103 ? -20.042 -1.524 2.885 1.00 82.44 103 ALA A N 1
ATOM 724 C CA . ALA A 1 103 ? -19.975 -0.994 4.244 1.00 82.44 103 ALA A CA 1
ATOM 725 C C . ALA A 1 103 ? -19.350 -2.041 5.201 1.00 82.44 103 ALA A C 1
ATOM 727 O O . ALA A 1 103 ? -19.715 -3.217 5.136 1.00 82.44 103 ALA A O 1
ATOM 728 N N . PRO A 1 104 ? -18.420 -1.651 6.096 1.00 86.19 104 PRO A N 1
ATOM 729 C CA . PRO A 1 104 ? -18.118 -0.284 6.530 1.00 86.19 104 PRO A CA 1
ATOM 730 C C . PRO A 1 104 ? -16.967 0.413 5.771 1.00 86.19 104 PRO A C 1
ATOM 732 O O . PRO A 1 104 ? -16.372 1.345 6.314 1.00 86.19 104 PRO A O 1
ATOM 735 N N . ALA A 1 105 ? -16.615 -0.010 4.548 1.00 89.81 105 ALA A N 1
ATOM 736 C CA . ALA A 1 105 ? -15.608 0.692 3.749 1.00 89.81 105 ALA A CA 1
ATOM 737 C C . ALA A 1 105 ? -16.040 2.145 3.501 1.00 89.81 105 ALA A C 1
ATOM 739 O O . ALA A 1 105 ? -17.156 2.407 3.058 1.00 89.81 105 ALA A O 1
ATOM 740 N N . THR A 1 106 ? -15.143 3.091 3.768 1.00 90.44 106 THR A N 1
ATOM 741 C CA . THR A 1 106 ? -15.355 4.520 3.488 1.00 90.44 106 THR A CA 1
ATOM 742 C C . THR A 1 106 ? -14.582 4.992 2.263 1.00 90.44 106 THR A C 1
ATOM 744 O O . THR A 1 106 ? -14.872 6.056 1.726 1.00 90.44 106 THR A O 1
ATOM 747 N N . SER A 1 107 ? -13.571 4.235 1.842 1.00 90.81 107 SER A N 1
ATOM 748 C CA . SER A 1 107 ? -12.777 4.505 0.647 1.00 90.81 107 SER A CA 1
ATOM 749 C C . SER A 1 107 ? -12.204 3.207 0.079 1.00 90.81 107 SER A C 1
ATOM 751 O O . SER A 1 107 ? -12.285 2.143 0.695 1.00 90.81 107 SER A O 1
ATOM 753 N N . PHE A 1 108 ? -11.634 3.281 -1.119 1.00 90.81 108 PHE A N 1
ATOM 754 C CA . PHE A 1 108 ? -11.044 2.136 -1.800 1.00 90.81 108 PHE A CA 1
ATOM 755 C C . PHE A 1 108 ? -9.732 2.524 -2.480 1.00 90.81 108 PHE A C 1
ATOM 757 O O . PHE A 1 108 ? -9.472 3.692 -2.772 1.00 90.81 108 PHE A O 1
ATOM 764 N N . LYS A 1 109 ? -8.900 1.520 -2.750 1.00 88.94 109 LYS A N 1
ATOM 765 C CA . LYS A 1 109 ? -7.717 1.645 -3.600 1.00 88.94 109 LYS A CA 1
ATOM 766 C C . LYS A 1 109 ? -7.650 0.441 -4.521 1.00 88.94 109 LYS A C 1
ATOM 768 O O . LYS A 1 109 ? -7.561 -0.692 -4.054 1.00 88.94 109 LYS A O 1
ATOM 773 N N . THR A 1 110 ? -7.664 0.687 -5.821 1.00 90.00 110 THR A N 1
ATOM 774 C CA . THR A 1 110 ? -7.463 -0.346 -6.833 1.00 90.00 110 THR A CA 1
ATOM 775 C C . THR A 1 110 ? -6.029 -0.302 -7.347 1.00 90.00 110 THR A C 1
ATOM 777 O O . THR A 1 110 ? -5.365 0.737 -7.386 1.00 90.00 110 THR A O 1
ATOM 780 N N . VAL A 1 111 ? -5.530 -1.472 -7.705 1.00 86.00 111 VAL A N 1
ATOM 781 C CA . VAL A 1 111 ? -4.223 -1.686 -8.306 1.00 86.00 111 VAL A CA 1
ATOM 782 C C . VAL A 1 111 ? -4.445 -2.442 -9.602 1.00 86.00 111 VAL A C 1
ATOM 784 O O . VAL A 1 111 ? -5.144 -3.450 -9.607 1.00 86.00 111 VAL A O 1
ATOM 787 N N . ALA A 1 112 ? -3.844 -1.976 -10.697 1.00 82.31 112 ALA A N 1
ATOM 788 C CA . ALA A 1 112 ? -4.019 -2.596 -12.008 1.00 82.31 112 ALA A CA 1
ATOM 789 C C . ALA A 1 112 ? -3.123 -3.828 -12.226 1.00 82.31 112 ALA A C 1
ATOM 791 O O . ALA A 1 112 ? -3.514 -4.743 -12.953 1.00 82.31 112 ALA A O 1
ATOM 792 N N . ASN A 1 113 ? -1.933 -3.867 -11.617 1.00 76.31 113 ASN A N 1
ATOM 793 C CA . ASN A 1 113 ? -0.989 -4.967 -11.794 1.00 76.31 113 ASN A CA 1
ATOM 794 C C . ASN A 1 113 ? -0.181 -5.274 -10.513 1.00 76.31 113 ASN A C 1
ATOM 796 O O . ASN A 1 113 ? 0.657 -4.462 -10.128 1.00 76.31 113 ASN A O 1
ATOM 800 N N . PRO A 1 114 ? -0.375 -6.445 -9.878 1.00 79.69 114 PRO A N 1
ATOM 801 C CA . PRO A 1 114 ? -1.461 -7.390 -10.141 1.00 79.69 114 PRO A CA 1
ATOM 802 C C . PRO A 1 114 ? -2.811 -6.765 -9.779 1.00 79.69 114 PRO A C 1
ATOM 804 O O . PRO A 1 114 ? -2.876 -5.925 -8.888 1.00 79.69 114 PRO A O 1
ATOM 807 N N . LYS A 1 115 ? -3.885 -7.168 -10.468 1.00 88.38 115 LYS A N 1
ATOM 808 C CA . LYS A 1 115 ? -5.230 -6.661 -10.172 1.00 88.38 115 LYS A CA 1
ATOM 809 C C . LYS A 1 115 ? -5.571 -6.932 -8.711 1.00 88.38 115 LYS A C 1
ATOM 811 O O . LYS A 1 115 ? -5.685 -8.096 -8.335 1.00 88.38 115 LYS A O 1
ATOM 816 N N . THR A 1 116 ? -5.739 -5.885 -7.915 1.00 90.38 116 THR A N 1
ATOM 817 C CA . THR A 1 116 ? -6.107 -6.007 -6.502 1.00 90.38 116 THR A CA 1
ATOM 818 C C . THR A 1 116 ? -6.967 -4.821 -6.085 1.00 90.38 116 THR A C 1
ATOM 820 O O . THR A 1 116 ? -6.698 -3.683 -6.470 1.00 90.38 116 THR A O 1
ATOM 823 N N . THR A 1 117 ? -7.979 -5.078 -5.263 1.00 92.06 117 THR A N 1
ATOM 824 C CA . THR A 1 117 ? -8.825 -4.059 -4.635 1.00 92.06 117 THR A CA 1
ATOM 825 C C . THR A 1 117 ? -8.615 -4.087 -3.128 1.00 92.06 117 THR A C 1
ATOM 827 O O . THR A 1 117 ? -8.702 -5.143 -2.499 1.00 92.06 117 THR A O 1
ATOM 830 N N . PHE A 1 118 ? -8.351 -2.922 -2.544 1.00 92.06 118 PHE A N 1
ATOM 831 C CA . PHE A 1 118 ? -8.268 -2.711 -1.104 1.00 92.06 118 PHE A CA 1
ATOM 832 C C . PHE A 1 118 ? -9.433 -1.836 -0.661 1.00 92.06 118 PHE A C 1
ATOM 834 O O . PHE A 1 118 ? -9.544 -0.689 -1.091 1.00 92.06 118 PHE A O 1
ATOM 841 N N . CYS A 1 119 ? -10.274 -2.365 0.217 1.00 94.12 119 CYS A N 1
ATOM 842 C CA . CYS A 1 119 ? -11.349 -1.614 0.846 1.00 94.12 119 CYS A CA 1
ATOM 843 C C . CYS A 1 119 ? -10.842 -1.049 2.165 1.00 94.12 119 CYS A C 1
ATOM 845 O O . CYS A 1 119 ? -10.313 -1.783 3.007 1.00 94.12 119 CYS A O 1
ATOM 847 N N . LEU A 1 120 ? -10.980 0.260 2.319 1.00 93.75 120 LEU A N 1
ATOM 848 C CA . LEU A 1 120 ? -10.381 1.031 3.392 1.00 93.75 120 LEU A CA 1
ATOM 849 C C . LEU A 1 120 ? -11.479 1.612 4.282 1.00 93.75 120 LEU A C 1
ATOM 851 O O . LEU A 1 120 ? -12.505 2.094 3.801 1.00 93.75 120 LEU A O 1
ATOM 855 N N . ALA A 1 121 ? -11.244 1.598 5.585 1.00 93.06 121 ALA A N 1
ATOM 856 C CA . ALA A 1 121 ? -12.065 2.284 6.571 1.00 93.06 121 ALA A CA 1
ATOM 857 C C . ALA A 1 121 ? -11.180 3.166 7.452 1.00 93.06 121 ALA A C 1
ATOM 859 O O . ALA A 1 121 ? -9.947 3.060 7.431 1.00 93.06 121 ALA A O 1
ATOM 860 N N . LYS A 1 122 ? -11.809 4.028 8.252 1.00 88.38 122 LYS A N 1
ATOM 861 C CA . LYS A 1 122 ? -11.098 4.660 9.365 1.00 88.38 122 LYS A CA 1
ATOM 862 C C . LYS A 1 122 ? -10.642 3.572 10.355 1.00 88.38 122 LYS A C 1
ATOM 864 O O . LYS A 1 122 ? -11.409 2.629 10.568 1.00 88.38 122 LYS A O 1
ATOM 869 N N . PRO A 1 123 ? -9.400 3.662 10.860 1.00 82.62 123 PRO A N 1
ATOM 870 C CA . PRO A 1 123 ? -8.848 2.686 11.789 1.00 82.62 123 PRO A CA 1
ATOM 871 C C . PRO A 1 123 ? -9.568 2.685 13.137 1.00 82.62 123 PRO A C 1
ATOM 873 O O . PRO A 1 123 ? -10.152 3.732 13.504 1.00 82.62 123 PRO A O 1
#

Secondary structure (DSSP, 8-state):
-EEEE-STT--EEE---TT-TT-SEEEEEES-GGGS-TTSEEEEEEETTEEEEEEEEE-PPTTEEEE--SSS--EEE-TTSTT--EEEEEEEES---GGG--TT--EEEEEETTEEEEEEE--

InterPro domains:
  IPR061465 LppU/SCO3897 domain [NF049863] (8-57)
  IPR061465 LppU/SCO3897 domain [NF049863] (65-121)

Radius of gyration: 14.06 Å; chains: 1; bounding box: 45×26×34 Å

pLDDT: mean 81.03, std 9.32, range [55.75, 94.12]

Organism: NCBI:txid1616106

Sequence (123 aa):
MVITDNAAGAMKATTGDCSSAKATYRIAKVAAAQECAPSDAAFTGTVADKSTGLCLTPNFAADTCFADAGTRPAKAVDCSTKEATFKVIKRIDGQADELLCDAPATSFKTVANPKTTFCLAKP